Protein AF-A0A964W3B5-F1 (afdb_monomer_lite)

Foldseek 3Di:
DQLVVLCVVVVHDLVRLQVCCCPVVVDHDDSVQSVCLVVQNCVPPDPSRLQSSQVSSVHGSCRRHVDDD

Sequence (69 aa):
MQAKLARIKLGLTQEQLRKKLKEEYLIGLSPCTIVAVEKGDYSNLKYETMIAYAKALNSTPQELFFDEE

Radius of gyration: 10.54 Å; chains: 1; bounding box: 19×25×29 Å

Secondary structure (DSSP, 8-state):
-HHHHHHHHTT--HHHHHHHHHHHH-----HHHHHHHHTT--TT--HHHHHHHHHHTTS-HIIIII---

Structure (mmCIF, N/CA/C/O backbone):
data_AF-A0A964W3B5-F1
#
_entry.id   AF-A0A964W3B5-F1
#
loop_
_atom_site.group_PDB
_atom_site.id
_atom_site.type_symbol
_atom_site.label_atom_id
_atom_site.label_alt_id
_atom_site.label_comp_id
_atom_site.label_asym_id
_atom_site.label_entity_id
_atom_site.label_seq_id
_atom_site.pdbx_PDB_ins_code
_atom_site.Cartn_x
_atom_site.Cartn_y
_atom_site.Cartn_z
_atom_site.occupancy
_atom_site.B_iso_or_equiv
_atom_site.auth_seq_id
_atom_site.auth_comp_id
_atom_site.auth_asym_id
_atom_site.auth_atom_id
_atom_site.pdbx_PDB_model_num
ATOM 1 N N . MET A 1 1 ? 4.321 -2.694 -11.202 1.00 77.38 1 MET A N 1
ATOM 2 C CA . MET A 1 1 ? 4.384 -1.216 -11.356 1.00 77.38 1 MET A CA 1
ATOM 3 C C . MET A 1 1 ? 3.004 -0.547 -11.280 1.00 77.38 1 MET A C 1
ATOM 5 O O . MET A 1 1 ? 2.932 0.597 -10.833 1.00 77.38 1 ME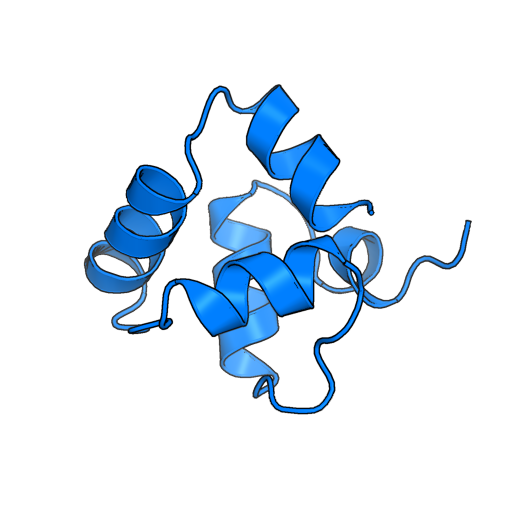T A O 1
ATOM 9 N N . GLN A 1 2 ? 1.913 -1.249 -11.621 1.00 90.69 2 GLN A N 1
ATOM 10 C CA . GLN A 1 2 ? 0.542 -0.715 -11.610 1.00 90.69 2 GLN A CA 1
ATOM 11 C C . GLN A 1 2 ? 0.101 -0.137 -10.255 1.00 90.69 2 GLN A C 1
ATOM 13 O O . GLN A 1 2 ? -0.338 1.009 -10.197 1.00 90.69 2 GLN A O 1
ATOM 18 N N . ALA A 1 3 ? 0.349 -0.844 -9.146 1.00 92.06 3 ALA A N 1
ATOM 19 C CA . ALA A 1 3 ? 0.100 -0.346 -7.785 1.00 92.06 3 ALA A CA 1
ATOM 20 C C . ALA A 1 3 ? 0.716 1.042 -7.506 1.00 92.06 3 ALA A C 1
ATOM 22 O O . ALA A 1 3 ? 0.065 1.931 -6.951 1.00 92.06 3 ALA A O 1
ATOM 23 N N . LYS A 1 4 ? 1.961 1.267 -7.947 1.00 94.38 4 LYS A N 1
ATOM 24 C CA . LYS A 1 4 ? 2.655 2.553 -7.787 1.00 94.38 4 LYS A CA 1
ATOM 25 C C . LYS A 1 4 ? 2.003 3.650 -8.625 1.00 94.38 4 LYS A C 1
ATOM 27 O O . LYS A 1 4 ? 1.820 4.764 -8.137 1.00 94.38 4 LYS A O 1
ATOM 32 N N . LEU A 1 5 ? 1.667 3.340 -9.876 1.00 94.06 5 LEU A N 1
ATOM 33 C CA . LEU A 1 5 ? 1.030 4.284 -10.793 1.00 94.06 5 LEU A CA 1
ATOM 34 C C . LEU A 1 5 ? -0.360 4.683 -10.293 1.00 94.06 5 LEU A C 1
ATOM 36 O O . LEU A 1 5 ? -0.659 5.873 -10.240 1.00 94.06 5 LEU A O 1
ATOM 40 N N . ALA A 1 6 ? -1.172 3.717 -9.860 1.00 95.06 6 ALA A N 1
ATOM 41 C CA . ALA A 1 6 ? -2.486 3.962 -9.275 1.00 95.06 6 ALA A CA 1
ATOM 42 C C . ALA A 1 6 ? -2.394 4.867 -8.035 1.00 95.06 6 ALA A C 1
ATOM 44 O O . ALA A 1 6 ? -3.118 5.857 -7.934 1.00 95.06 6 ALA A O 1
ATOM 45 N N . ARG A 1 7 ? -1.426 4.616 -7.142 1.00 96.44 7 ARG A N 1
ATOM 46 C CA . ARG A 1 7 ? -1.180 5.488 -5.985 1.00 96.44 7 ARG A CA 1
ATOM 47 C C . ARG A 1 7 ? -0.824 6.921 -6.393 1.00 96.44 7 AR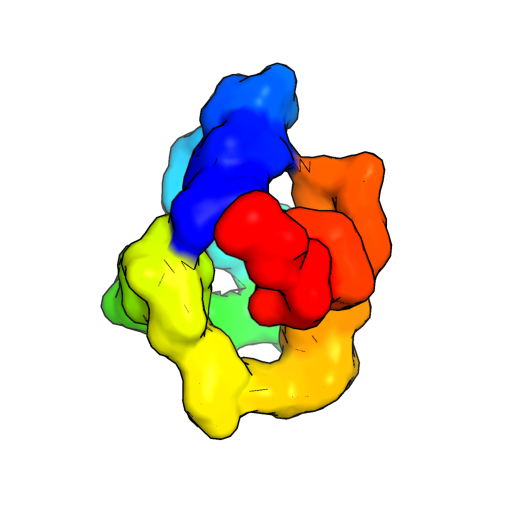G A C 1
ATOM 49 O O . ARG A 1 7 ? -1.364 7.866 -5.820 1.00 96.44 7 ARG A O 1
ATOM 56 N N . ILE A 1 8 ? 0.079 7.092 -7.361 1.00 95.94 8 ILE A N 1
ATOM 57 C CA . ILE A 1 8 ? 0.507 8.418 -7.837 1.00 95.94 8 ILE A CA 1
ATOM 58 C C . ILE A 1 8 ? -0.649 9.162 -8.515 1.00 95.94 8 ILE A C 1
ATOM 60 O O . ILE A 1 8 ? -0.816 10.351 -8.263 1.00 95.94 8 ILE A O 1
ATOM 64 N N . LYS A 1 9 ? -1.478 8.475 -9.315 1.00 95.44 9 LYS A N 1
ATOM 65 C CA . LYS A 1 9 ? -2.682 9.057 -9.938 1.00 95.44 9 LYS A CA 1
ATOM 66 C C . LYS A 1 9 ? -3.659 9.620 -8.902 1.00 95.44 9 LYS A C 1
ATOM 68 O O . LYS A 1 9 ? -4.311 10.622 -9.168 1.00 95.44 9 LYS A O 1
ATOM 73 N N . LEU A 1 10 ? -3.723 9.013 -7.717 1.00 95.00 10 LEU A N 1
ATOM 74 C CA . LEU A 1 10 ? -4.527 9.491 -6.589 1.00 95.00 10 LEU A CA 1
ATOM 75 C C . LEU A 1 10 ? -3.825 10.546 -5.719 1.00 95.00 10 LEU A C 1
ATOM 77 O O . LEU A 1 10 ? -4.393 10.985 -4.722 1.00 95.00 10 LEU A O 1
ATOM 81 N N . GLY A 1 11 ? -2.592 10.942 -6.050 1.00 96.12 11 GLY A N 1
ATOM 82 C CA . GLY A 1 11 ? -1.834 11.938 -5.288 1.00 96.12 11 GLY A CA 1
ATOM 83 C C . GLY A 1 11 ? -1.421 11.479 -3.886 1.00 96.12 11 GLY A C 1
ATOM 84 O O . GLY A 1 11 ? -1.103 12.311 -3.041 1.00 96.12 11 GLY A O 1
ATOM 85 N N . LEU A 1 12 ? -1.426 10.169 -3.618 1.00 95.94 12 LEU A N 1
ATOM 86 C CA . LEU A 1 12 ? -1.117 9.617 -2.299 1.00 95.94 12 LEU A CA 1
ATOM 87 C C . LEU A 1 12 ? 0.380 9.339 -2.143 1.00 95.94 12 LEU A C 1
ATOM 89 O O . LEU A 1 12 ? 1.024 8.773 -3.028 1.00 95.94 12 LEU A O 1
ATOM 93 N N . THR A 1 13 ? 0.943 9.635 -0.974 1.00 96.81 13 THR A N 1
ATOM 94 C CA . THR A 1 13 ? 2.250 9.098 -0.566 1.00 96.81 13 THR A CA 1
ATOM 95 C C . THR A 1 13 ? 2.118 7.645 -0.097 1.00 96.81 13 THR A C 1
ATOM 97 O O . THR A 1 13 ? 1.027 7.164 0.218 1.00 96.81 13 THR A O 1
ATOM 100 N N . GLN A 1 14 ? 3.236 6.917 -0.023 1.00 96.19 14 GLN A N 1
ATOM 101 C CA . GLN A 1 14 ? 3.244 5.556 0.534 1.00 96.19 14 GLN A CA 1
ATOM 102 C C . GLN A 1 14 ? 2.768 5.540 1.993 1.00 96.19 14 GLN A C 1
ATOM 104 O O . GLN A 1 14 ? 2.051 4.632 2.404 1.00 96.19 14 GLN A O 1
ATOM 109 N N . GLU A 1 15 ? 3.131 6.559 2.774 1.00 96.88 15 GLU A N 1
ATOM 110 C CA . GLU A 1 15 ? 2.687 6.703 4.160 1.00 96.88 15 GLU A CA 1
ATOM 111 C C . GLU A 1 15 ? 1.176 6.933 4.254 1.00 96.88 15 GLU A C 1
ATOM 113 O O . GLU A 1 15 ? 0.507 6.268 5.043 1.00 96.88 15 GLU A O 1
ATOM 118 N N . GLN A 1 16 ? 0.625 7.808 3.409 1.00 97.06 16 GLN A N 1
ATOM 119 C CA . GLN A 1 16 ? -0.814 8.061 3.361 1.00 97.06 16 GLN A CA 1
ATOM 120 C C . GLN A 1 16 ? -1.593 6.812 2.950 1.00 97.06 16 GLN A C 1
ATOM 122 O O . GLN A 1 16 ? -2.603 6.501 3.575 1.00 97.06 16 GLN A O 1
ATOM 127 N N . LEU A 1 17 ? -1.103 6.048 1.968 1.00 96.25 17 LEU A N 1
ATOM 128 C CA . LEU A 1 17 ? -1.716 4.774 1.594 1.00 96.25 17 LEU A CA 1
ATOM 129 C C . LEU A 1 17 ? -1.713 3.780 2.765 1.00 96.25 17 LEU A C 1
ATOM 131 O O . LEU A 1 17 ? -2.730 3.152 3.045 1.00 96.25 17 LEU A O 1
ATOM 135 N N . ARG A 1 18 ? -0.599 3.661 3.498 1.00 96.06 18 ARG A N 1
ATOM 136 C CA . ARG A 1 18 ? -0.528 2.806 4.698 1.00 96.06 18 ARG A CA 1
ATOM 137 C C . ARG A 1 18 ? -1.505 3.244 5.771 1.00 96.06 18 ARG A C 1
ATOM 139 O O . ARG A 1 18 ? -2.157 2.399 6.377 1.00 96.06 18 ARG A O 1
ATOM 146 N N . LYS A 1 19 ? -1.576 4.551 6.022 1.00 96.56 19 LYS A N 1
ATOM 147 C CA . LYS A 1 19 ? -2.489 5.130 7.002 1.00 96.56 19 LYS A CA 1
ATOM 148 C C . LYS A 1 19 ? -3.936 4.819 6.621 1.00 96.56 19 LYS A C 1
ATOM 150 O O . LYS A 1 19 ? -4.652 4.255 7.438 1.00 96.56 19 LYS A O 1
ATOM 155 N N . LYS A 1 20 ? -4.302 5.041 5.356 1.00 95.88 20 LYS A N 1
ATOM 156 C CA . LYS A 1 20 ? -5.614 4.701 4.793 1.00 95.88 20 LYS A CA 1
ATOM 157 C C . LYS A 1 20 ? -5.950 3.217 4.968 1.00 95.88 20 LYS A C 1
ATOM 159 O O . LYS A 1 20 ? -7.017 2.888 5.469 1.00 95.88 20 LYS A O 1
ATOM 164 N N . LEU A 1 21 ? -5.022 2.315 4.639 1.00 95.75 21 LEU A N 1
ATOM 165 C CA . LEU A 1 21 ? -5.216 0.868 4.814 1.00 95.75 21 LEU A CA 1
ATOM 166 C C . LEU A 1 21 ? -5.403 0.460 6.278 1.00 95.75 21 LEU A C 1
ATOM 168 O O . LEU A 1 21 ? -6.226 -0.402 6.583 1.00 95.75 21 LEU A O 1
ATOM 172 N N . LYS A 1 22 ? -4.674 1.102 7.191 1.00 95.81 22 LYS A N 1
ATOM 173 C CA . LYS A 1 22 ? -4.794 0.843 8.624 1.00 95.81 22 LYS A CA 1
ATOM 174 C C . LYS A 1 22 ? -6.113 1.368 9.194 1.00 95.81 22 LYS A C 1
ATOM 176 O O . LYS A 1 22 ? -6.719 0.683 10.007 1.00 95.81 22 LYS A O 1
ATOM 181 N N . GLU A 1 23 ? -6.532 2.564 8.798 1.00 95.75 23 GLU A N 1
ATOM 182 C CA . GLU A 1 23 ? -7.708 3.244 9.354 1.00 95.75 23 GLU A CA 1
ATOM 183 C C . GLU A 1 23 ? -9.022 2.718 8.765 1.00 95.75 23 GLU A C 1
ATOM 185 O O . GLU A 1 23 ? -9.963 2.474 9.511 1.00 95.75 23 GLU A O 1
ATOM 190 N N . GLU A 1 24 ? -9.084 2.494 7.451 1.00 94.81 24 GLU A N 1
ATOM 191 C CA . GLU A 1 24 ? -10.328 2.108 6.765 1.00 94.81 24 GLU A CA 1
ATOM 192 C C . GLU A 1 24 ? -10.521 0.591 6.670 1.00 94.81 24 GLU A C 1
ATOM 194 O O . GLU A 1 24 ? -11.652 0.117 6.604 1.00 94.81 24 GLU A O 1
ATOM 199 N N . TYR A 1 25 ? -9.428 -0.179 6.664 1.00 93.44 25 TYR A N 1
ATOM 200 C CA . TYR A 1 25 ? -9.468 -1.626 6.424 1.00 93.44 25 TYR A CA 1
ATOM 201 C C . TYR A 1 25 ? -8.825 -2.447 7.547 1.00 93.44 25 TYR A C 1
ATOM 203 O O . TYR A 1 25 ? -8.747 -3.666 7.429 1.00 93.44 25 TYR A O 1
ATOM 211 N N . LEU A 1 26 ? -8.356 -1.805 8.628 1.00 93.69 26 LEU A N 1
ATOM 212 C CA . LEU A 1 26 ? -7.650 -2.449 9.747 1.00 93.69 26 LEU A CA 1
ATOM 213 C C . LEU A 1 26 ? -6.424 -3.275 9.313 1.00 93.69 26 LEU A C 1
ATOM 215 O O . LEU A 1 26 ? -6.021 -4.224 9.986 1.00 93.69 26 LEU A O 1
ATOM 219 N N . ILE A 1 27 ? -5.786 -2.886 8.205 1.00 93.00 27 ILE A N 1
ATOM 220 C CA . ILE A 1 27 ? -4.632 -3.583 7.636 1.00 93.00 27 ILE A CA 1
ATOM 221 C C . ILE A 1 27 ? -3.362 -2.765 7.857 1.00 93.00 27 ILE A C 1
ATOM 223 O O . ILE A 1 27 ? -3.110 -1.736 7.230 1.00 93.00 27 ILE A O 1
ATOM 227 N N . GLY A 1 28 ? -2.520 -3.261 8.761 1.00 92.31 28 GLY A N 1
ATOM 228 C CA . GLY A 1 28 ? -1.201 -2.700 9.021 1.00 92.31 28 GLY A CA 1
ATOM 229 C C . GLY A 1 28 ? -0.154 -3.257 8.062 1.00 92.31 28 GLY A C 1
ATOM 230 O O . GLY A 1 28 ? 0.306 -4.380 8.238 1.00 92.31 28 GLY A O 1
ATOM 231 N N . LEU A 1 29 ? 0.280 -2.455 7.088 1.00 93.50 29 LEU A N 1
ATOM 232 C CA . LEU A 1 29 ? 1.437 -2.784 6.251 1.00 93.50 29 LEU A CA 1
ATOM 233 C C . LEU A 1 29 ? 2.700 -2.097 6.757 1.00 93.50 29 LEU A C 1
ATOM 235 O O . LEU A 1 29 ? 2.663 -0.935 7.170 1.00 93.50 29 LEU A O 1
ATOM 239 N N . SER A 1 30 ? 3.840 -2.784 6.697 1.00 94.12 30 SER A N 1
ATOM 240 C CA . SER A 1 30 ? 5.144 -2.155 6.929 1.00 94.12 30 SER A CA 1
ATOM 241 C C . SER A 1 30 ? 5.536 -1.269 5.730 1.00 94.12 30 SER A C 1
ATOM 243 O O . SER A 1 30 ? 5.054 -1.508 4.618 1.00 94.12 30 SER A O 1
ATOM 245 N N . PRO A 1 31 ? 6.410 -0.259 5.904 1.00 94.75 31 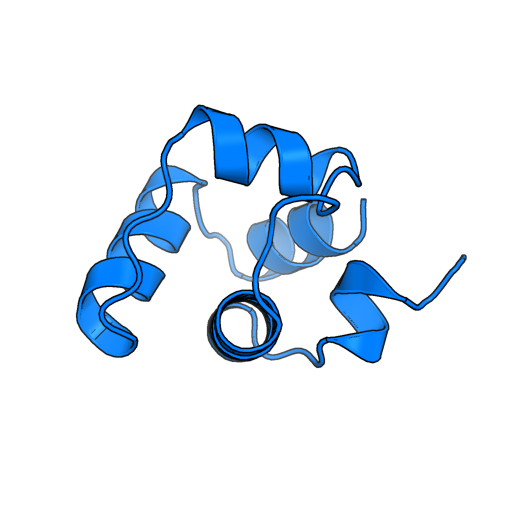PRO A N 1
ATOM 246 C CA . PRO A 1 31 ? 6.931 0.521 4.779 1.00 94.75 31 PRO A CA 1
ATOM 247 C C . PRO A 1 31 ? 7.601 -0.366 3.722 1.00 94.75 31 PRO A C 1
ATOM 249 O O . PRO A 1 31 ? 7.351 -0.203 2.530 1.00 94.75 31 PRO A O 1
ATOM 252 N N . CYS A 1 32 ? 8.377 -1.361 4.163 1.00 94.81 32 CYS A N 1
ATOM 253 C CA . CYS A 1 32 ? 9.055 -2.310 3.283 1.00 94.81 32 CYS A CA 1
ATOM 254 C C . CYS A 1 32 ? 8.062 -3.112 2.433 1.00 94.81 32 CYS A C 1
ATOM 256 O O . CYS A 1 32 ? 8.301 -3.307 1.246 1.00 94.81 32 CYS A O 1
ATOM 258 N N . THR A 1 33 ? 6.925 -3.515 3.009 1.00 94.62 33 THR A N 1
ATOM 259 C CA . THR A 1 33 ? 5.888 -4.264 2.287 1.00 94.62 33 THR A CA 1
ATOM 260 C C . THR A 1 33 ? 5.253 -3.428 1.177 1.00 94.62 33 THR A C 1
ATOM 262 O O . THR A 1 33 ? 5.079 -3.930 0.076 1.00 94.62 33 THR A O 1
ATOM 265 N N . ILE A 1 34 ? 4.952 -2.146 1.416 1.00 94.75 34 ILE A N 1
ATOM 266 C CA . ILE A 1 34 ? 4.421 -1.259 0.361 1.00 94.75 34 ILE A CA 1
ATOM 267 C C . ILE A 1 34 ? 5.420 -1.107 -0.781 1.00 94.75 34 ILE A C 1
ATOM 269 O O . ILE A 1 34 ? 5.043 -1.166 -1.948 1.00 94.75 34 ILE A O 1
ATOM 273 N N . VAL A 1 35 ? 6.699 -0.919 -0.447 1.00 94.62 35 VAL A N 1
ATOM 274 C CA . VAL A 1 35 ? 7.761 -0.795 -1.450 1.00 94.62 35 VAL A CA 1
ATOM 275 C C . VAL A 1 35 ? 7.896 -2.082 -2.265 1.00 94.62 35 VAL A C 1
ATOM 277 O O . VAL A 1 35 ? 8.037 -1.998 -3.482 1.00 94.62 35 VAL A O 1
ATOM 280 N N . ALA A 1 36 ? 7.841 -3.252 -1.622 1.00 94.25 36 ALA A N 1
ATOM 281 C CA . ALA A 1 36 ? 7.870 -4.547 -2.302 1.00 94.25 36 ALA A CA 1
ATOM 282 C C . ALA A 1 36 ? 6.689 -4.687 -3.275 1.00 94.25 36 ALA A C 1
ATOM 284 O O . ALA A 1 36 ? 6.899 -4.920 -4.464 1.00 94.25 36 ALA A O 1
ATOM 285 N N . VAL A 1 37 ? 5.473 -4.388 -2.811 1.00 93.75 37 VAL A N 1
ATOM 286 C CA . VAL A 1 37 ? 4.249 -4.416 -3.625 1.00 93.75 37 VAL A CA 1
ATOM 287 C C . VAL A 1 37 ? 4.347 -3.487 -4.832 1.00 93.75 37 VAL A C 1
ATOM 289 O O . VAL A 1 37 ? 4.036 -3.876 -5.954 1.00 93.75 37 VAL A O 1
ATOM 292 N N . GLU A 1 38 ? 4.839 -2.263 -4.643 1.00 93.19 38 GLU A N 1
ATOM 293 C CA . GLU A 1 38 ? 5.014 -1.305 -5.739 1.00 93.19 38 GLU A CA 1
ATOM 294 C C . GLU A 1 38 ? 6.068 -1.741 -6.765 1.00 93.19 38 GLU A C 1
ATOM 296 O O . GLU A 1 38 ? 5.974 -1.368 -7.941 1.00 93.19 38 GLU A O 1
ATOM 301 N N . LYS A 1 39 ? 7.040 -2.552 -6.335 1.00 92.31 39 LYS A N 1
ATOM 302 C CA . LYS A 1 39 ? 8.027 -3.215 -7.196 1.00 92.31 39 LYS A CA 1
ATOM 303 C C . LYS A 1 39 ? 7.496 -4.494 -7.853 1.00 92.31 39 LYS A C 1
ATOM 305 O O . LYS A 1 39 ? 8.184 -5.033 -8.709 1.00 92.31 39 LYS A O 1
ATOM 310 N N . GLY A 1 40 ? 6.282 -4.931 -7.515 1.00 90.25 40 GLY A N 1
ATOM 311 C CA . 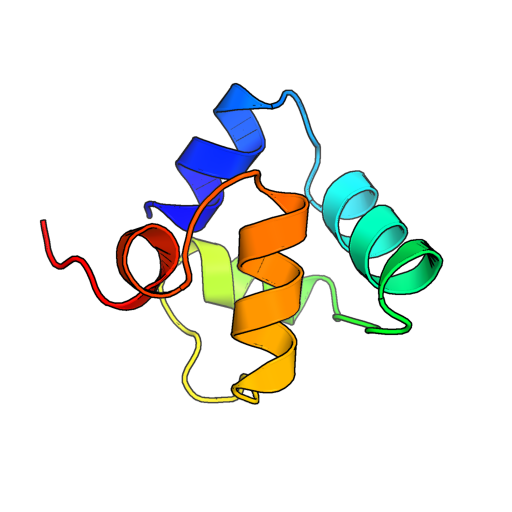GLY A 1 40 ? 5.658 -6.140 -8.056 1.00 90.25 40 GLY A CA 1
ATOM 312 C C . GLY A 1 40 ? 5.859 -7.394 -7.204 1.00 90.25 40 GLY A C 1
ATOM 313 O O . GLY A 1 40 ? 5.413 -8.457 -7.607 1.00 90.25 40 GLY A O 1
ATOM 314 N N . ASP A 1 41 ? 6.482 -7.291 -6.028 1.00 91.88 41 ASP A N 1
ATOM 315 C CA . ASP A 1 41 ? 6.557 -8.405 -5.082 1.00 91.88 41 ASP A CA 1
ATOM 316 C C . ASP A 1 41 ? 5.406 -8.331 -4.072 1.00 91.88 41 ASP A C 1
ATOM 318 O O . ASP A 1 41 ? 5.415 -7.556 -3.112 1.00 91.88 41 ASP A O 1
ATOM 322 N N . TYR A 1 42 ? 4.400 -9.164 -4.310 1.00 91.62 42 TYR A N 1
ATOM 323 C CA . TYR A 1 42 ? 3.233 -9.353 -3.451 1.00 91.62 42 TYR A CA 1
ATOM 324 C C . TYR A 1 42 ? 3.083 -10.814 -2.999 1.00 91.62 42 TYR A C 1
ATOM 326 O O . TYR A 1 42 ? 2.018 -11.208 -2.530 1.00 91.62 42 TYR A O 1
ATOM 334 N N . SER A 1 43 ? 4.157 -11.607 -3.089 1.00 88.88 43 SER A N 1
ATOM 335 C CA . SER A 1 43 ? 4.191 -13.038 -2.738 1.00 88.88 43 SER A CA 1
ATOM 336 C C . SER A 1 43 ? 3.694 -13.336 -1.316 1.00 88.88 43 SER A C 1
ATOM 338 O O . SER A 1 43 ? 3.068 -14.362 -1.064 1.00 88.88 43 SER A O 1
ATOM 340 N N . ASN A 1 44 ? 3.934 -12.404 -0.392 1.00 87.19 44 ASN A N 1
ATOM 341 C CA . ASN A 1 44 ? 3.566 -12.513 1.019 1.00 87.19 44 ASN A CA 1
ATOM 342 C C . ASN A 1 44 ? 2.264 -11.773 1.378 1.00 87.19 44 ASN A C 1
ATOM 344 O O . ASN A 1 44 ? 1.922 -11.663 2.559 1.00 87.19 44 ASN A O 1
ATOM 348 N N . LEU A 1 45 ? 1.543 -11.217 0.396 1.00 92.62 45 LEU A N 1
ATOM 349 C CA . LEU A 1 45 ? 0.257 -10.580 0.654 1.00 92.62 45 LEU A CA 1
ATOM 350 C C . LEU A 1 45 ? -0.860 -11.618 0.725 1.00 92.62 45 LEU A C 1
ATOM 352 O O . LEU A 1 45 ? -1.041 -12.440 -0.168 1.00 92.62 45 LEU A O 1
ATOM 356 N N . LYS A 1 46 ? -1.682 -11.516 1.771 1.00 93.81 46 LYS A N 1
ATOM 357 C CA . LYS A 1 46 ? -2.963 -12.223 1.823 1.00 93.81 46 LYS A CA 1
ATOM 358 C C . LYS A 1 46 ? -3.928 -11.624 0.802 1.00 93.81 46 LYS A C 1
ATOM 360 O O . LYS A 1 46 ? -3.911 -10.417 0.555 1.00 93.81 46 LYS A O 1
ATOM 365 N N . TYR A 1 47 ? -4.837 -12.449 0.296 1.00 92.75 47 TYR A N 1
ATOM 366 C CA . TYR A 1 47 ? -5.855 -12.018 -0.661 1.00 92.75 47 TYR A CA 1
ATOM 367 C C . TYR A 1 47 ? -6.740 -10.875 -0.129 1.00 92.75 47 TYR A C 1
ATOM 369 O O . TYR A 1 47 ? -6.997 -9.904 -0.836 1.00 92.75 47 TYR A O 1
ATOM 377 N N . GLU A 1 48 ? -7.124 -10.919 1.150 1.00 94.38 48 GLU A N 1
ATOM 378 C CA . GLU A 1 48 ? -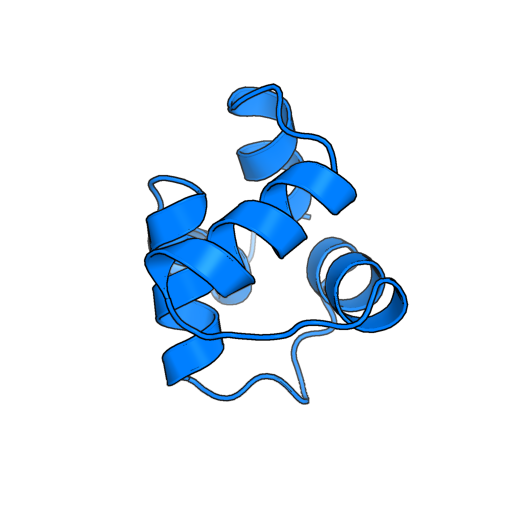7.872 -9.830 1.800 1.00 94.38 48 GLU A CA 1
ATOM 379 C C . GLU A 1 48 ? -7.110 -8.498 1.749 1.00 94.38 48 GLU A C 1
ATOM 381 O O . GLU A 1 48 ? -7.694 -7.445 1.487 1.00 94.38 48 GLU A O 1
ATOM 386 N N . THR A 1 49 ? -5.785 -8.549 1.918 1.00 95.12 49 THR A N 1
ATOM 387 C CA . THR A 1 49 ? -4.920 -7.377 1.796 1.00 95.12 49 THR A CA 1
ATOM 388 C C . THR A 1 49 ? -4.880 -6.848 0.374 1.00 95.12 49 THR A C 1
ATOM 390 O O . THR A 1 49 ? -4.932 -5.636 0.188 1.00 95.12 49 THR A O 1
ATOM 393 N N . MET A 1 50 ? -4.830 -7.727 -0.629 1.00 95.06 50 MET A N 1
ATOM 394 C CA . MET A 1 50 ? -4.892 -7.321 -2.035 1.00 95.06 50 MET A CA 1
ATOM 395 C C . MET A 1 50 ? -6.217 -6.620 -2.354 1.00 95.06 50 MET A C 1
ATOM 397 O O . MET A 1 50 ? -6.208 -5.565 -2.985 1.00 95.06 50 MET A O 1
ATOM 401 N N . ILE A 1 51 ? -7.346 -7.142 -1.862 1.00 95.88 51 ILE A N 1
ATOM 402 C CA . ILE A 1 51 ? -8.662 -6.505 -2.030 1.00 95.88 51 ILE A CA 1
ATOM 403 C C . ILE A 1 51 ? -8.685 -5.116 -1.391 1.00 95.88 51 ILE A C 1
ATOM 405 O O . ILE A 1 51 ? -9.110 -4.154 -2.028 1.00 95.88 51 ILE A O 1
ATOM 409 N N . ALA A 1 52 ? -8.244 -4.996 -0.138 1.00 96.19 52 ALA A N 1
ATOM 410 C CA . ALA A 1 52 ? -8.227 -3.714 0.560 1.00 96.19 52 ALA A CA 1
ATOM 411 C C . ALA A 1 52 ? -7.301 -2.701 -0.123 1.00 96.19 52 ALA A C 1
ATOM 413 O O . ALA A 1 52 ? -7.671 -1.543 -0.292 1.00 96.19 52 ALA A O 1
ATOM 414 N N . TYR A 1 53 ? -6.125 -3.147 -0.567 1.00 95.50 53 TYR A N 1
ATOM 415 C CA . TYR A 1 53 ? -5.173 -2.335 -1.320 1.00 95.50 53 TYR A CA 1
ATOM 416 C C . TYR A 1 53 ? -5.782 -1.821 -2.625 1.00 95.50 53 TYR A C 1
ATOM 418 O O . TYR A 1 53 ? -5.690 -0.632 -2.921 1.00 95.50 53 TYR A O 1
ATOM 426 N N . ALA A 1 54 ? -6.473 -2.691 -3.360 1.00 95.56 54 ALA A N 1
ATOM 427 C CA . ALA A 1 54 ? -7.160 -2.327 -4.587 1.00 95.56 54 ALA A CA 1
ATOM 428 C C . ALA A 1 54 ? -8.284 -1.313 -4.357 1.00 95.56 54 ALA A C 1
ATOM 430 O O . ALA A 1 54 ? -8.314 -0.270 -5.011 1.00 95.56 54 ALA A O 1
ATOM 431 N N . LYS A 1 55 ? -9.132 -1.537 -3.347 1.00 95.88 55 LYS A N 1
ATOM 432 C CA . LYS A 1 55 ? -10.182 -0.585 -2.959 1.00 95.88 55 LYS A CA 1
ATOM 433 C C . LYS A 1 55 ? -9.610 0.762 -2.518 1.00 95.88 55 LYS A C 1
ATOM 435 O O . LYS A 1 55 ? -10.114 1.801 -2.931 1.00 95.88 55 LYS A O 1
ATOM 440 N N . ALA A 1 56 ? -8.530 0.760 -1.735 1.00 95.38 56 ALA A N 1
ATOM 441 C CA . ALA A 1 56 ? -7.856 1.984 -1.304 1.00 95.38 56 ALA A CA 1
ATOM 442 C C . ALA A 1 56 ? -7.290 2.798 -2.480 1.00 95.38 56 ALA A C 1
ATOM 444 O O . ALA A 1 56 ? -7.127 4.013 -2.351 1.00 95.38 56 ALA A O 1
ATOM 445 N N . LEU A 1 57 ? -7.018 2.137 -3.609 1.00 95.12 57 LEU A N 1
ATOM 446 C CA . LEU A 1 57 ? -6.534 2.740 -4.845 1.00 95.12 57 LEU A CA 1
ATOM 447 C C . LEU A 1 57 ? -7.605 2.864 -5.946 1.00 95.12 57 LEU A C 1
ATOM 449 O O . LEU A 1 57 ? -7.252 3.156 -7.086 1.00 95.12 57 LEU A O 1
ATOM 453 N N . ASN A 1 58 ? -8.893 2.690 -5.621 1.00 94.81 58 ASN A N 1
ATOM 454 C CA . ASN A 1 58 ? -10.010 2.739 -6.578 1.00 94.81 58 ASN A CA 1
ATOM 455 C C . ASN A 1 58 ? -9.801 1.849 -7.820 1.00 94.81 58 ASN A C 1
ATOM 457 O O . ASN A 1 58 ? -10.095 2.255 -8.941 1.00 94.81 58 ASN A O 1
ATOM 461 N N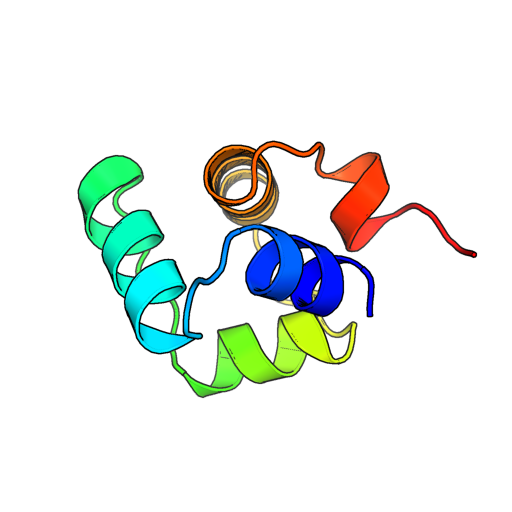 . SER A 1 59 ? -9.269 0.646 -7.616 1.00 94.69 59 SER A N 1
ATOM 462 C CA . SER A 1 59 ? -8.962 -0.323 -8.671 1.00 94.69 59 SER A CA 1
ATOM 463 C C . SER A 1 59 ? -9.328 -1.736 -8.203 1.00 94.69 59 SER A C 1
ATOM 465 O O . SER A 1 59 ? -9.863 -1.930 -7.106 1.00 94.69 59 SER A O 1
ATOM 467 N N . THR A 1 60 ? -9.069 -2.742 -9.031 1.00 94.81 60 THR A N 1
ATOM 468 C CA . THR A 1 60 ? -9.302 -4.155 -8.728 1.00 94.81 60 THR A CA 1
ATOM 469 C C . THR A 1 60 ? -7.989 -4.898 -8.467 1.00 94.81 60 THR A C 1
ATOM 471 O O . THR A 1 60 ? -6.929 -4.481 -8.937 1.00 94.81 60 THR A O 1
ATOM 474 N N . PRO A 1 61 ? -8.011 -6.025 -7.726 1.00 93.56 61 PRO A N 1
ATOM 475 C CA . PRO A 1 61 ? -6.814 -6.844 -7.574 1.00 93.56 61 PRO A CA 1
ATOM 476 C C . PRO A 1 61 ? -6.255 -7.329 -8.916 1.00 93.56 61 PRO A C 1
ATOM 478 O O . PRO A 1 61 ? -5.042 -7.447 -9.050 1.00 93.56 61 PRO A O 1
ATOM 481 N N . GLN A 1 62 ? -7.131 -7.563 -9.900 1.00 92.19 62 GLN A N 1
ATOM 482 C CA . GLN A 1 62 ? -6.734 -7.935 -11.253 1.00 92.19 62 GLN A CA 1
ATOM 483 C C . GLN A 1 62 ? -5.826 -6.856 -11.848 1.00 92.19 62 GLN A C 1
ATOM 485 O O . GLN A 1 62 ? -4.652 -7.119 -12.051 1.00 92.19 62 GLN A O 1
ATOM 490 N N . GLU A 1 63 ? -6.314 -5.623 -11.977 1.00 91.56 63 GLU A N 1
ATOM 491 C CA . GLU A 1 63 ? -5.569 -4.492 -12.558 1.00 91.56 63 GLU A CA 1
ATOM 492 C C . GLU A 1 63 ? -4.258 -4.171 -11.818 1.00 91.56 63 GLU A C 1
ATOM 494 O O . GLU A 1 63 ? -3.282 -3.717 -12.414 1.00 91.56 63 GLU A O 1
ATOM 499 N N . LEU A 1 64 ? -4.226 -4.354 -10.493 1.00 91.56 64 LEU A N 1
ATOM 500 C CA . LEU A 1 64 ? -3.069 -3.956 -9.689 1.00 91.56 64 LEU A CA 1
ATOM 501 C C . LEU A 1 64 ? -1.984 -5.022 -9.566 1.00 91.56 64 LEU A C 1
ATOM 503 O O . LEU A 1 64 ? -0.810 -4.657 -9.421 1.00 91.56 64 LEU A O 1
ATOM 507 N N . PHE A 1 65 ? -2.371 -6.298 -9.541 1.00 90.06 65 PHE A N 1
ATOM 508 C CA . PHE A 1 65 ? -1.472 -7.403 -9.209 1.00 90.06 65 PHE A CA 1
ATOM 509 C C . PHE A 1 65 ? -1.358 -8.442 -10.325 1.00 90.06 65 PHE A C 1
ATOM 511 O O . PHE A 1 65 ? -0.273 -8.988 -10.492 1.00 90.06 65 PHE A O 1
ATOM 518 N N . PHE A 1 66 ? -2.431 -8.715 -11.070 1.00 85.31 66 PHE A N 1
ATOM 519 C CA . PHE A 1 66 ? -2.507 -9.853 -11.998 1.00 85.31 66 PHE A CA 1
ATOM 520 C C . PHE A 1 66 ? -2.620 -9.465 -13.474 1.00 85.31 66 PHE A C 1
ATOM 522 O O . PHE A 1 66 ? -2.540 -10.344 -14.325 1.00 85.31 66 PHE A O 1
ATOM 529 N N . ASP A 1 67 ? -2.818 -8.184 -13.779 1.00 82.12 67 ASP A N 1
ATOM 530 C CA . ASP A 1 67 ? -2.704 -7.668 -15.135 1.00 82.12 67 ASP A CA 1
ATOM 531 C C . ASP A 1 67 ? -1.215 -7.573 -15.455 1.00 82.12 67 ASP A C 1
ATOM 533 O O . ASP A 1 67 ? -0.487 -6.700 -14.963 1.00 82.12 67 ASP A O 1
ATOM 537 N N . GLU A 1 68 ? -0.757 -8.562 -16.211 1.00 61.53 68 GLU A N 1
ATOM 538 C CA . GLU A 1 68 ? 0.495 -8.468 -16.935 1.00 61.53 68 GLU A CA 1
ATOM 539 C C . GLU A 1 68 ? 0.259 -7.464 -18.062 1.00 61.53 68 GLU A C 1
ATOM 541 O O . GLU A 1 68 ? -0.570 -7.681 -18.944 1.00 61.53 68 GLU A O 1
ATOM 546 N N . GLU A 1 69 ? 0.949 -6.328 -17.988 1.00 52.59 69 GLU A N 1
ATOM 547 C CA . GLU A 1 69 ? 1.240 -5.587 -19.213 1.00 52.59 69 GLU A CA 1
ATOM 548 C C . GLU A 1 69 ? 2.085 -6.471 -20.141 1.00 52.59 69 GLU A C 1
ATOM 550 O O . GLU A 1 69 ? 3.039 -7.104 -19.624 1.00 52.59 69 GLU A O 1
#

pLDDT: mean 92.57, std 7.0, range [52.59, 97.06]

Organism: NCBI:txid225345

InterPro domains:
  IPR001387 Cro/C1-type, helix-turn-helix domain [PF01381] (4-64)
  IPR001387 Cro/C1-type, helix-turn-helix domain [PS50943] (4-64)
  IPR001387 Cro/C1-type, helix-turn-helix domain [cd00093] (4-64)
  IPR010982 Lambda repressor-like, DNA-binding domain superfamily [G3DSA:1.10.260.40] (2-69)
  IPR010982 Lambda repressor-like, DNA-binding domain superfamily [SSF47413] (4-68)